Protein AF-F0LKA9-F1 (afdb_monomer)

pLDDT: mean 91.5, std 8.1, range [64.06, 98.56]

InterPro domains:
  IPR002798 Stage II sporulation protein M-like [PF01944] (6-85)

Secondary structure (DSSP, 8-state):
-HHHHHHHHHHHHHHHHHHHHHHHHHHHHHHHHHHHHHHHHHHHHHHTTS-SSSS-HHHHHHHHHHHHHHHHHHHHHHHHIIIIIHHHHHHH-

Structure (mmCIF, N/CA/C/O backbone):
data_AF-F0LKA9-F1
#
_entry.id   AF-F0LKA9-F1
#
loop_
_atom_site.group_PDB
_atom_site.id
_atom_site.type_symbol
_atom_site.label_atom_id
_atom_site.label_alt_id
_atom_site.label_comp_id
_atom_site.label_asym_id
_atom_site.label_entity_id
_atom_site.label_seq_id
_atom_site.pdbx_PDB_ins_code
_atom_site.Cartn_x
_atom_site.Cartn_y
_atom_site.Cartn_z
_atom_site.occupancy
_atom_site.B_iso_or_equiv
_atom_site.auth_seq_id
_atom_site.auth_comp_id
_atom_site.auth_asym_id
_atom_site.auth_atom_id
_atom_site.pdbx_PDB_model_num
ATOM 1 N N . MET A 1 1 ? 25.033 -24.203 -16.724 1.00 64.06 1 MET A N 1
ATOM 2 C CA . MET A 1 1 ? 25.524 -22.831 -16.992 1.00 64.06 1 MET A CA 1
ATOM 3 C C . MET A 1 1 ? 24.548 -22.025 -17.845 1.00 64.06 1 MET A C 1
ATOM 5 O O . MET A 1 1 ? 24.066 -21.021 -17.349 1.00 64.06 1 MET A O 1
ATOM 9 N N . PHE A 1 2 ? 24.172 -22.475 -19.050 1.00 70.44 2 PHE A N 1
ATOM 10 C CA . PHE A 1 2 ? 23.225 -21.757 -19.927 1.00 70.44 2 PHE A CA 1
ATOM 11 C C . PHE A 1 2 ? 21.852 -21.464 -19.283 1.00 70.44 2 PHE A C 1
ATOM 13 O O . PHE A 1 2 ? 21.440 -20.312 -19.216 1.00 70.44 2 PHE A O 1
ATOM 20 N N . TYR A 1 3 ? 21.200 -22.471 -18.692 1.00 65.56 3 TYR A N 1
ATOM 21 C CA . TYR A 1 3 ? 19.925 -22.286 -17.979 1.00 65.56 3 TYR A CA 1
ATOM 22 C C . TYR A 1 3 ? 20.006 -21.300 -16.806 1.00 65.56 3 TYR A C 1
ATOM 24 O O . TYR A 1 3 ? 19.074 -20.538 -16.577 1.00 65.56 3 TYR A O 1
ATOM 32 N N . ALA A 1 4 ? 21.117 -21.279 -16.067 1.00 69.31 4 ALA A N 1
ATOM 33 C CA . ALA A 1 4 ? 21.295 -20.332 -14.967 1.00 69.31 4 ALA A CA 1
ATOM 34 C C . ALA A 1 4 ? 21.398 -18.886 -15.483 1.00 69.31 4 ALA A C 1
ATOM 36 O O . ALA A 1 4 ? 20.875 -17.976 -14.853 1.00 69.31 4 ALA A O 1
ATOM 37 N N . TYR A 1 5 ? 22.020 -18.680 -16.647 1.00 64.50 5 TYR A N 1
ATOM 38 C CA . TYR A 1 5 ? 22.122 -17.365 -17.277 1.00 64.50 5 TYR A CA 1
ATOM 39 C C . TYR A 1 5 ? 20.761 -16.845 -17.764 1.00 64.50 5 TYR A C 1
ATOM 41 O O . TYR A 1 5 ? 20.452 -15.679 -17.537 1.00 64.50 5 TYR A O 1
ATOM 49 N N . LEU A 1 6 ? 19.930 -17.714 -18.355 1.00 72.56 6 LEU A N 1
ATOM 50 C CA . LEU A 1 6 ? 18.554 -17.375 -18.746 1.00 72.56 6 LEU A CA 1
ATOM 51 C C . LEU A 1 6 ? 17.713 -16.945 -17.535 1.00 72.56 6 LEU A C 1
ATOM 53 O O . LEU A 1 6 ? 17.169 -15.846 -17.533 1.00 72.56 6 LEU A O 1
ATOM 57 N N . ASN A 1 7 ? 17.722 -17.739 -16.459 1.00 78.88 7 ASN A N 1
ATOM 58 C CA . ASN A 1 7 ? 17.009 -17.402 -15.220 1.00 78.88 7 ASN A CA 1
ATOM 59 C C . ASN A 1 7 ? 17.500 -16.084 -14.593 1.00 78.88 7 ASN A C 1
ATOM 61 O O . ASN A 1 7 ? 16.708 -15.295 -14.087 1.00 78.88 7 ASN A O 1
ATOM 65 N N . LEU A 1 8 ? 18.811 -15.821 -14.625 1.00 78.44 8 LEU A N 1
ATOM 66 C CA . LEU A 1 8 ? 19.370 -14.558 -14.134 1.00 78.44 8 LEU A CA 1
ATOM 67 C C . LEU A 1 8 ? 18.950 -13.362 -14.996 1.00 78.44 8 LEU A C 1
ATOM 6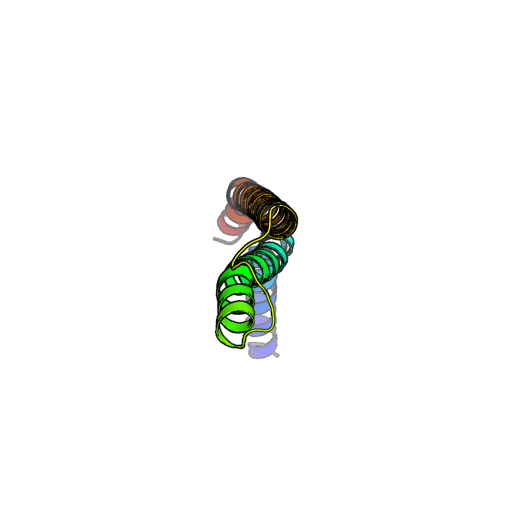9 O O . LEU A 1 8 ? 18.756 -12.276 -14.454 1.00 78.44 8 LEU A O 1
ATOM 73 N N . GLY A 1 9 ? 18.825 -13.540 -16.313 1.00 84.44 9 GLY A N 1
ATOM 74 C CA . GLY A 1 9 ? 18.290 -12.523 -17.219 1.00 84.44 9 GLY A CA 1
ATOM 75 C C . GLY A 1 9 ? 16.831 -12.199 -16.902 1.00 84.44 9 GLY A C 1
ATOM 76 O O . GLY A 1 9 ? 16.493 -11.035 -16.708 1.00 84.44 9 GLY A O 1
ATOM 77 N N . GLU A 1 10 ? 15.998 -13.227 -16.745 1.00 87.56 10 GLU A N 1
ATOM 78 C CA . GLU A 1 10 ? 14.575 -13.089 -16.407 1.00 87.56 10 GLU A CA 1
ATOM 79 C C . GLU A 1 10 ? 14.362 -12.414 -15.045 1.00 87.56 10 GLU A C 1
ATOM 81 O O . GLU A 1 10 ? 13.576 -11.473 -14.935 1.00 87.56 10 GLU A O 1
ATOM 86 N N . LEU A 1 11 ? 15.120 -12.821 -14.020 1.00 90.62 11 LEU A N 1
ATOM 87 C CA . LEU A 1 11 ? 15.065 -12.200 -12.694 1.00 90.62 11 LEU A CA 1
ATOM 88 C C . LEU A 1 11 ? 15.487 -10.729 -12.730 1.00 90.62 11 LEU A C 1
ATOM 90 O O . LEU A 1 11 ? 14.852 -9.890 -12.095 1.00 90.62 11 LEU A O 1
ATOM 94 N N . LYS A 1 12 ? 16.544 -10.390 -13.476 1.00 91.06 12 LYS A N 1
ATOM 95 C CA . LYS A 1 12 ? 16.975 -8.993 -13.625 1.00 91.06 12 LYS A CA 1
ATOM 96 C C . LYS A 1 12 ? 15.893 -8.143 -14.277 1.00 91.06 12 LYS A C 1
ATOM 98 O O . LYS A 1 12 ? 15.603 -7.066 -13.765 1.00 91.06 12 LYS A O 1
ATOM 103 N N . THR A 1 13 ? 15.285 -8.631 -15.356 1.00 92.12 13 THR A N 1
ATOM 104 C CA . THR A 1 13 ? 14.183 -7.942 -16.039 1.00 92.12 13 THR A CA 1
ATOM 105 C C . THR A 1 13 ? 12.989 -7.750 -15.110 1.00 92.12 13 THR A C 1
ATOM 107 O O . THR A 1 13 ? 12.478 -6.640 -15.000 1.00 92.12 13 THR A O 1
ATOM 110 N N . PHE A 1 14 ? 12.599 -8.788 -14.367 1.00 91.75 14 PHE A N 1
ATOM 111 C CA . PHE A 1 14 ? 11.526 -8.709 -13.376 1.00 91.75 14 PHE A CA 1
ATOM 112 C C . PHE A 1 14 ? 11.769 -7.590 -12.353 1.00 91.75 14 PHE A C 1
ATOM 114 O O . PHE A 1 14 ? 10.922 -6.718 -12.159 1.00 91.75 14 PHE A O 1
ATOM 121 N N . PHE A 1 15 ? 12.952 -7.571 -11.732 1.00 94.06 15 PHE A N 1
ATOM 122 C CA . PHE A 1 15 ? 13.283 -6.560 -10.731 1.00 94.06 15 PHE A CA 1
ATOM 123 C C . PHE A 1 15 ? 13.412 -5.158 -11.329 1.00 94.06 15 PHE A C 1
ATOM 125 O O . PHE A 1 15 ? 12.971 -4.206 -10.696 1.00 94.06 15 PHE A O 1
ATOM 132 N N . LEU A 1 16 ? 13.965 -5.011 -12.536 1.00 93.88 16 LEU A N 1
ATOM 133 C CA . LEU A 1 16 ? 14.065 -3.717 -13.219 1.00 93.88 16 LEU A CA 1
ATOM 134 C C . LEU A 1 16 ? 12.700 -3.112 -13.539 1.00 93.88 16 LEU A C 1
ATOM 136 O O . LEU A 1 16 ? 12.551 -1.894 -13.464 1.00 93.88 16 LEU A O 1
ATOM 140 N N . LEU A 1 17 ? 11.724 -3.949 -13.885 1.00 94.12 17 LEU A N 1
ATOM 141 C CA . LEU A 1 17 ? 10.382 -3.484 -14.195 1.00 94.12 17 LEU A CA 1
ATOM 142 C C . LEU A 1 17 ? 9.580 -3.176 -12.930 1.00 94.12 17 LEU A C 1
ATOM 144 O O . LEU A 1 17 ? 8.831 -2.214 -12.938 1.00 94.12 17 LEU A O 1
ATOM 148 N N . ILE A 1 18 ? 9.764 -3.913 -11.831 1.00 95.25 18 ILE A N 1
ATOM 149 C CA . ILE A 1 18 ? 8.930 -3.752 -10.625 1.00 95.25 18 ILE A CA 1
ATOM 150 C C . ILE A 1 18 ? 9.526 -2.790 -9.597 1.00 95.25 18 ILE A C 1
ATOM 152 O O . ILE A 1 18 ? 8.793 -1.985 -9.031 1.00 95.25 18 ILE A O 1
ATOM 156 N N . LEU A 1 19 ? 10.835 -2.842 -9.320 1.00 95.94 19 LEU A N 1
ATOM 157 C CA . LEU A 1 19 ? 11.440 -2.039 -8.243 1.00 95.94 19 LEU A CA 1
ATOM 158 C C . LEU A 1 19 ? 11.145 -0.536 -8.335 1.00 95.94 19 LEU A C 1
ATOM 160 O O . LEU A 1 19 ? 10.865 0.040 -7.284 1.00 95.94 19 LEU A O 1
ATOM 164 N N . PRO A 1 20 ? 11.195 0.121 -9.513 1.00 96.12 20 PRO A N 1
ATOM 165 C CA . PRO A 1 20 ? 11.035 1.570 -9.582 1.00 96.12 20 PRO A CA 1
ATOM 166 C C . PRO A 1 20 ? 9.710 2.069 -8.988 1.00 96.12 20 PRO A C 1
ATOM 168 O O . PRO A 1 20 ? 9.720 3.006 -8.192 1.00 96.12 20 PRO A O 1
ATOM 171 N N . HIS A 1 21 ? 8.582 1.445 -9.341 1.00 97.19 21 HIS A N 1
ATOM 172 C CA . HIS A 1 21 ? 7.253 1.845 -8.862 1.00 97.19 21 HIS A CA 1
ATOM 173 C C . HIS A 1 21 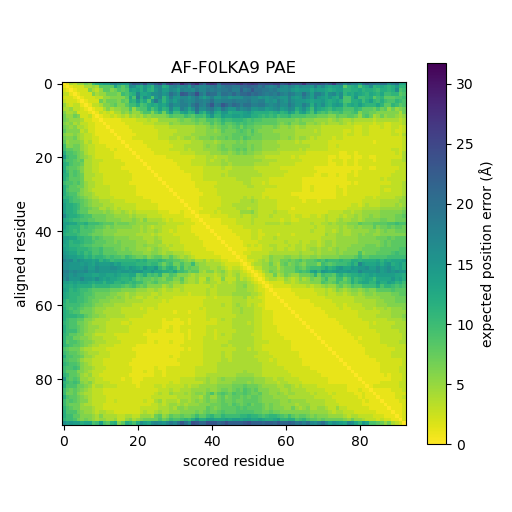? 6.783 1.009 -7.657 1.00 97.19 21 HIS A C 1
ATOM 175 O O . HIS A 1 21 ? 6.136 1.532 -6.747 1.00 97.19 21 HIS A O 1
ATOM 181 N N . GLY A 1 22 ? 7.179 -0.265 -7.586 1.00 97.06 22 GLY A N 1
ATOM 182 C CA . GLY A 1 22 ? 6.762 -1.220 -6.559 1.00 97.06 22 GLY A CA 1
ATOM 183 C C . GLY A 1 22 ? 7.165 -0.835 -5.133 1.00 97.06 22 GLY A C 1
ATOM 184 O O . GLY A 1 22 ? 6.451 -1.169 -4.188 1.00 97.06 22 GLY A O 1
ATOM 185 N N . ILE A 1 23 ? 8.251 -0.069 -4.951 1.00 97.69 23 ILE A N 1
ATOM 186 C CA . ILE A 1 23 ? 8.630 0.472 -3.630 1.00 97.69 23 ILE A CA 1
ATOM 187 C C . ILE A 1 23 ? 7.590 1.445 -3.053 1.00 97.69 23 ILE A C 1
ATOM 189 O O . ILE A 1 23 ? 7.547 1.621 -1.838 1.00 97.69 23 ILE A O 1
ATOM 193 N N . PHE A 1 24 ? 6.756 2.062 -3.895 1.00 98.38 24 PHE A N 1
ATOM 194 C CA . PHE A 1 24 ? 5.663 2.941 -3.475 1.00 98.38 24 PHE A CA 1
ATOM 195 C C . PHE A 1 24 ? 4.335 2.191 -3.429 1.00 98.38 24 PHE A C 1
ATOM 197 O O . PHE A 1 24 ? 3.569 2.358 -2.479 1.00 98.38 24 PHE A O 1
ATOM 204 N N . GLU A 1 25 ? 4.089 1.330 -4.416 1.00 98.12 25 GLU A N 1
ATOM 205 C CA . GLU A 1 25 ? 2.848 0.570 -4.538 1.00 98.12 25 GLU A CA 1
ATOM 206 C C . GLU A 1 25 ? 2.635 -0.408 -3.374 1.00 98.12 25 GLU A C 1
ATOM 208 O O . GLU A 1 25 ? 1.559 -0.426 -2.775 1.00 98.12 25 GLU A O 1
ATOM 213 N N . ILE A 1 26 ? 3.665 -1.172 -2.986 1.00 97.69 26 ILE A N 1
ATOM 214 C CA . ILE A 1 26 ? 3.545 -2.176 -1.918 1.00 97.69 26 ILE A CA 1
ATOM 215 C C . ILE A 1 26 ? 3.151 -1.519 -0.578 1.00 97.69 26 ILE A C 1
ATOM 217 O O . ILE A 1 26 ? 2.153 -1.943 0.016 1.00 97.69 26 ILE A O 1
ATOM 221 N N . PRO A 1 27 ? 3.844 -0.468 -0.086 1.00 98.00 27 PRO A N 1
ATOM 222 C CA . PRO A 1 27 ? 3.397 0.254 1.104 1.00 98.00 27 PRO A CA 1
ATOM 223 C C . PRO A 1 27 ? 2.004 0.869 0.951 1.00 98.00 27 PRO A C 1
ATOM 225 O O . PRO A 1 27 ? 1.217 0.810 1.894 1.00 98.00 27 PRO A O 1
ATOM 228 N N . ALA A 1 28 ? 1.675 1.430 -0.219 1.00 98.31 28 ALA A N 1
ATOM 229 C CA . ALA A 1 28 ? 0.351 1.990 -0.480 1.00 98.31 28 ALA A CA 1
ATOM 230 C C . ALA A 1 28 ? -0.762 0.959 -0.270 1.00 98.31 28 ALA A C 1
ATOM 232 O O . ALA A 1 28 ? -1.721 1.247 0.441 1.00 98.31 28 ALA A O 1
ATOM 233 N N . ILE A 1 29 ? -0.625 -0.235 -0.853 1.00 97.81 29 ILE A N 1
ATOM 234 C CA . ILE A 1 29 ? -1.621 -1.308 -0.750 1.00 97.81 29 ILE A CA 1
ATOM 235 C C . ILE A 1 29 ? -1.772 -1.768 0.703 1.00 97.81 29 ILE A C 1
ATOM 237 O O . ILE A 1 29 ? -2.895 -1.950 1.173 1.00 97.81 29 ILE A O 1
ATOM 241 N N . ILE A 1 30 ? -0.668 -1.905 1.444 1.00 98.06 30 ILE A N 1
ATOM 242 C CA . ILE A 1 30 ? -0.704 -2.282 2.865 1.00 98.06 30 ILE A CA 1
ATOM 243 C C . ILE A 1 30 ? -1.452 -1.223 3.689 1.00 98.06 30 ILE A C 1
ATOM 245 O O . ILE A 1 30 ? -2.329 -1.564 4.484 1.00 98.06 30 ILE A O 1
ATOM 249 N N . ILE A 1 31 ? -1.138 0.060 3.486 1.00 97.75 31 ILE A N 1
ATOM 250 C CA . ILE A 1 31 ? -1.779 1.176 4.198 1.00 97.75 31 ILE A CA 1
ATOM 251 C C . ILE A 1 31 ? -3.262 1.279 3.825 1.00 97.75 31 ILE A C 1
ATOM 253 O O . ILE A 1 31 ? -4.103 1.432 4.710 1.00 97.75 31 ILE A O 1
ATOM 257 N N . ALA A 1 32 ? -3.597 1.163 2.538 1.00 97.06 32 ALA A N 1
ATOM 258 C CA . ALA A 1 32 ? -4.974 1.180 2.054 1.00 97.06 32 ALA A CA 1
ATOM 259 C C . ALA A 1 32 ? -5.781 0.008 2.628 1.00 97.06 32 ALA A C 1
ATOM 261 O O . ALA A 1 32 ? -6.913 0.200 3.070 1.00 97.06 32 ALA A O 1
ATOM 262 N N . GLY A 1 33 ? -5.183 -1.185 2.692 1.00 96.19 33 GLY A N 1
ATOM 263 C CA . GLY A 1 33 ? -5.769 -2.350 3.347 1.00 96.19 33 GLY A CA 1
ATOM 264 C C . GLY A 1 33 ? -6.045 -2.083 4.826 1.00 96.19 33 GLY A C 1
ATOM 265 O O 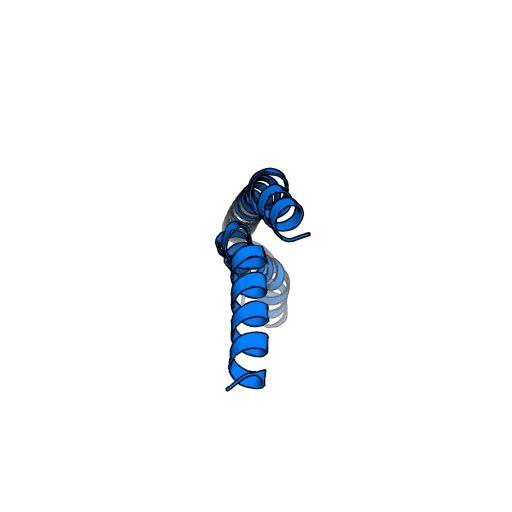. GLY A 1 33 ? -7.172 -2.267 5.281 1.00 96.19 33 GLY A O 1
ATOM 266 N N . ALA A 1 34 ? -5.056 -1.574 5.566 1.00 94.81 34 ALA A N 1
ATOM 267 C CA . ALA A 1 34 ? -5.216 -1.224 6.978 1.00 94.81 34 ALA A CA 1
ATOM 268 C C . ALA A 1 34 ? -6.325 -0.178 7.202 1.00 94.81 34 ALA A C 1
ATOM 270 O O . ALA A 1 34 ? -7.160 -0.346 8.091 1.00 94.81 34 ALA A O 1
ATOM 271 N N . ALA A 1 35 ? -6.383 0.862 6.363 1.00 94.81 35 ALA A N 1
ATOM 272 C CA . ALA A 1 35 ? -7.450 1.857 6.397 1.00 94.81 35 ALA A CA 1
ATOM 273 C C . ALA A 1 35 ? -8.822 1.220 6.112 1.00 94.81 35 ALA A C 1
ATOM 275 O O . ALA A 1 35 ? -9.771 1.433 6.864 1.00 94.81 35 ALA A O 1
ATOM 276 N N . GLY A 1 36 ? -8.924 0.383 5.076 1.00 92.44 36 GLY A N 1
ATOM 277 C CA . GLY A 1 36 ? -10.160 -0.308 4.700 1.00 92.44 36 GLY A CA 1
ATOM 278 C C . GLY A 1 36 ? -10.693 -1.245 5.788 1.00 92.44 36 GLY A C 1
ATOM 279 O O . GLY A 1 36 ? -11.903 -1.320 5.992 1.00 92.44 36 GLY A O 1
ATOM 280 N N . PHE A 1 37 ? -9.809 -1.905 6.542 1.00 93.31 37 PHE A N 1
ATOM 281 C CA . PHE A 1 37 ? -10.197 -2.764 7.666 1.00 93.31 37 PHE A CA 1
ATOM 282 C C . PHE A 1 37 ? -10.612 -1.998 8.926 1.00 93.31 37 PHE A C 1
ATOM 284 O O . PHE A 1 37 ? -11.259 -2.585 9.799 1.00 93.31 37 PHE A O 1
ATOM 291 N N . LYS A 1 38 ? -10.309 -0.698 9.028 1.00 89.38 38 LYS A N 1
ATOM 292 C CA . LYS A 1 38 ? -10.634 0.098 10.216 1.00 89.38 38 LYS A CA 1
ATOM 293 C C . LYS A 1 38 ? -12.145 0.199 10.455 1.00 89.38 38 LYS A C 1
ATOM 295 O O . LYS A 1 38 ? -12.593 0.033 11.585 1.00 89.38 38 LYS A O 1
ATOM 300 N N . ILE A 1 39 ? -12.940 0.387 9.398 1.00 87.50 39 ILE A N 1
ATOM 301 C CA . ILE A 1 39 ? -14.405 0.506 9.509 1.00 87.50 39 ILE A CA 1
ATOM 302 C C . ILE A 1 39 ? -15.052 -0.813 9.986 1.00 87.50 39 ILE A C 1
ATOM 304 O O . ILE A 1 39 ? -15.769 -0.781 10.988 1.00 87.50 39 ILE A O 1
ATOM 308 N N . PRO A 1 40 ? -14.796 -1.983 9.358 1.00 90.50 40 PRO A N 1
ATOM 309 C CA . PRO A 1 40 ? -15.293 -3.265 9.863 1.00 90.50 40 PRO A CA 1
ATOM 310 C C . PRO A 1 40 ? -14.857 -3.574 11.299 1.00 90.50 40 PRO A C 1
ATOM 312 O O . PRO A 1 40 ? -15.640 -4.117 12.077 1.00 90.50 40 PRO A O 1
ATOM 315 N N . TYR A 1 41 ? -13.618 -3.227 11.660 1.00 90.75 41 TYR A N 1
ATOM 316 C CA . TYR A 1 41 ? -13.094 -3.444 13.005 1.00 90.75 41 TYR A CA 1
ATOM 317 C C . TYR A 1 41 ? -13.855 -2.628 14.059 1.00 90.75 41 TYR A C 1
ATOM 319 O O . TYR A 1 41 ? -14.281 -3.178 15.077 1.00 90.75 41 TYR A O 1
ATOM 327 N N . GLU A 1 42 ? -14.086 -1.339 13.808 1.00 90.25 42 GLU A N 1
ATOM 328 C CA . GLU A 1 42 ? -14.844 -0.486 14.728 1.00 90.25 42 GLU A CA 1
ATOM 329 C C . GLU A 1 42 ? -16.333 -0.873 14.788 1.00 90.25 42 GLU A C 1
ATOM 331 O O . GLU A 1 42 ? -16.911 -0.922 15.876 1.00 90.25 42 GLU A O 1
ATOM 336 N N . LEU A 1 43 ? -16.929 -1.295 13.665 1.00 90.81 43 LEU A N 1
ATOM 337 C CA . LEU A 1 43 ? -18.284 -1.859 13.643 1.00 90.81 43 LEU A CA 1
ATOM 338 C C . LEU A 1 43 ? -18.404 -3.105 14.533 1.00 90.81 43 LEU A C 1
ATOM 340 O O . LEU A 1 43 ? -19.372 -3.239 15.284 1.00 90.81 43 LEU A O 1
ATOM 344 N N . LEU A 1 44 ? -17.413 -4.002 14.496 1.00 92.81 44 LEU A N 1
ATOM 345 C CA . LEU A 1 44 ? -17.379 -5.180 15.362 1.00 92.81 44 LEU A CA 1
ATOM 346 C C . LEU A 1 44 ? -17.270 -4.789 16.842 1.00 92.81 44 LEU A C 1
ATOM 348 O O . LEU A 1 44 ? -17.938 -5.380 17.689 1.00 92.81 44 LEU A O 1
ATOM 352 N N . ARG A 1 45 ? -16.455 -3.782 17.178 1.00 91.69 45 ARG A N 1
ATOM 353 C CA . ARG A 1 45 ? -16.330 -3.285 18.559 1.00 91.69 45 ARG A CA 1
ATOM 354 C C . ARG A 1 45 ? -17.639 -2.700 19.079 1.00 91.69 45 ARG A C 1
ATOM 356 O O . ARG A 1 45 ? -17.996 -2.987 20.221 1.00 91.69 45 ARG A O 1
ATOM 363 N N . PHE A 1 46 ? -18.345 -1.935 18.250 1.00 91.94 46 PHE A N 1
ATOM 364 C CA . PHE A 1 46 ? -19.673 -1.419 18.572 1.00 91.94 46 PHE 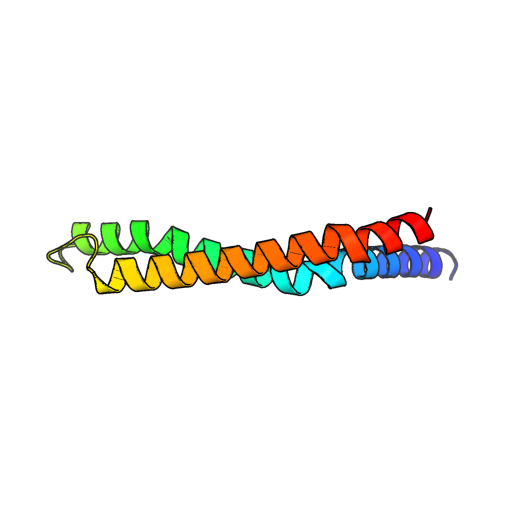A CA 1
ATOM 365 C C . PHE A 1 46 ? -20.682 -2.557 18.781 1.00 91.94 46 PHE A C 1
ATOM 367 O O . PHE A 1 46 ? -21.340 -2.612 19.816 1.00 91.94 46 PHE A O 1
ATOM 374 N N . ALA A 1 47 ? -20.739 -3.531 17.864 1.00 92.00 47 ALA A N 1
ATOM 375 C CA . ALA A 1 47 ? -21.636 -4.686 17.974 1.00 92.00 47 ALA A CA 1
ATOM 376 C C . ALA A 1 47 ? -21.379 -5.543 19.231 1.00 92.00 47 ALA A C 1
ATOM 378 O O . ALA A 1 47 ? -22.302 -6.140 19.778 1.00 92.00 47 ALA A O 1
ATOM 379 N N . LEU A 1 48 ? -20.133 -5.584 19.714 1.00 94.75 48 LEU A N 1
ATOM 380 C CA . LEU A 1 48 ? -19.743 -6.257 20.958 1.00 94.75 48 LEU A CA 1
ATOM 381 C C . LEU A 1 48 ? -19.981 -5.409 22.223 1.00 94.75 48 LEU A C 1
ATOM 383 O O . LEU A 1 48 ? -19.555 -5.813 23.304 1.00 94.75 48 LEU A O 1
ATOM 387 N N . GLY A 1 49 ? -20.594 -4.227 22.104 1.00 91.25 49 GLY A N 1
ATOM 388 C CA . GLY A 1 49 ? -20.850 -3.317 23.224 1.00 91.25 49 GLY A CA 1
ATOM 389 C C . GLY A 1 49 ? -19.589 -2.688 23.826 1.00 91.25 49 GLY A C 1
ATOM 390 O O . GLY A 1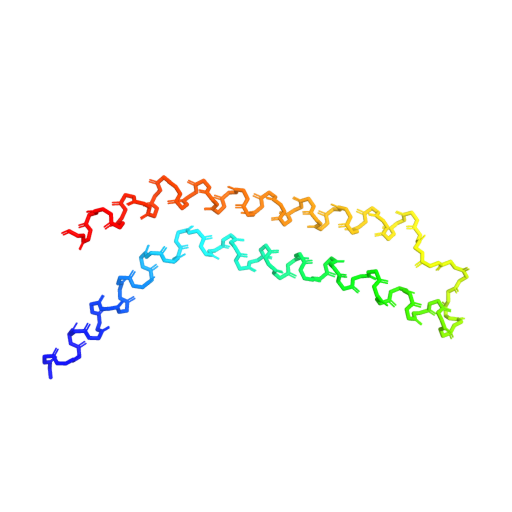 49 ? -19.633 -2.166 24.935 1.00 91.25 49 GLY A O 1
ATOM 391 N N . LYS A 1 50 ? -18.446 -2.738 23.125 1.00 89.00 50 LYS A N 1
ATOM 392 C CA . LYS A 1 50 ? -17.165 -2.165 23.588 1.00 89.00 50 LYS A CA 1
ATOM 393 C C . LYS A 1 50 ? -17.032 -0.670 23.283 1.00 89.00 50 LYS A C 1
ATOM 395 O O . LYS A 1 50 ? -15.994 -0.082 23.589 1.00 89.00 50 LYS A O 1
ATOM 400 N N . LYS A 1 51 ? -18.021 -0.090 22.605 1.00 84.56 51 LYS A N 1
ATOM 401 C CA . LYS A 1 51 ? -18.039 1.297 22.147 1.00 84.56 51 LYS A CA 1
ATOM 402 C C . LYS A 1 51 ? -19.482 1.782 22.046 1.00 84.56 51 LYS A C 1
ATOM 404 O O . LYS A 1 51 ? -20.346 1.007 21.646 1.00 84.56 51 LYS A O 1
ATOM 409 N N . GLU A 1 52 ? -19.719 3.044 22.392 1.00 83.44 52 GLU A N 1
ATOM 410 C CA . GLU A 1 52 ? -21.052 3.669 22.329 1.00 83.44 52 GLU A CA 1
ATOM 411 C C . GLU A 1 52 ? -21.391 4.211 20.934 1.00 83.44 52 GLU A C 1
ATOM 413 O O . GLU A 1 52 ? -22.559 4.381 20.598 1.00 83.44 52 GLU A O 1
ATOM 418 N N . GLU A 1 53 ? -20.375 4.432 20.099 1.00 86.69 53 GLU A N 1
ATOM 419 C CA . GLU A 1 53 ? -20.501 4.925 18.728 1.00 86.69 53 GLU A CA 1
ATOM 420 C C . GLU A 1 53 ? -19.699 4.057 17.751 1.00 86.69 53 GLU A C 1
ATOM 422 O O . GLU A 1 53 ? -18.680 3.463 18.114 1.00 86.69 53 GLU A O 1
ATOM 427 N N . ILE A 1 54 ? -20.162 3.981 16.500 1.00 84.19 54 ILE A N 1
ATOM 428 C CA . ILE A 1 54 ? -19.543 3.137 15.466 1.00 84.19 54 ILE A CA 1
ATOM 429 C C . ILE A 1 54 ? -18.226 3.754 14.978 1.00 84.19 54 ILE A C 1
ATOM 431 O O . ILE A 1 54 ? -17.224 3.055 14.893 1.00 84.19 54 ILE A O 1
ATOM 435 N N . ILE A 1 55 ? -18.205 5.052 14.666 1.00 87.69 55 ILE A N 1
ATOM 436 C CA . ILE A 1 55 ? -17.020 5.765 14.166 1.00 87.69 55 ILE A CA 1
ATOM 437 C C . ILE A 1 55 ? -16.938 7.104 14.891 1.00 87.69 55 ILE A C 1
ATOM 439 O O . ILE A 1 55 ? -17.870 7.898 14.782 1.00 87.69 55 ILE A O 1
ATOM 443 N N . SER A 1 56 ? -15.832 7.349 15.594 1.00 89.44 56 SER A N 1
ATOM 444 C CA . SER A 1 56 ? -15.561 8.652 16.203 1.00 89.44 56 SER A CA 1
ATOM 445 C C . SER A 1 56 ? -14.968 9.631 15.184 1.00 89.44 56 SER A C 1
ATOM 447 O O . SER A 1 56 ? -14.477 9.238 14.119 1.00 89.44 56 SER A O 1
ATOM 449 N N . GLU A 1 57 ? -14.955 10.922 15.517 1.00 89.94 57 GLU A N 1
ATOM 450 C CA . GLU A 1 57 ? -14.287 11.931 14.688 1.00 89.94 57 GLU A CA 1
ATOM 451 C C . GLU A 1 57 ? -12.783 11.627 14.530 1.00 89.94 57 GLU A C 1
ATOM 453 O O . GLU A 1 57 ? -12.235 11.734 13.429 1.00 89.94 57 GLU A O 1
ATOM 458 N N . GLU A 1 58 ? -12.115 11.180 15.599 1.00 89.19 58 GLU A N 1
ATOM 459 C CA . GLU A 1 58 ? -10.726 10.708 15.550 1.00 89.19 58 GLU A CA 1
ATOM 460 C C . GLU A 1 58 ? -10.538 9.515 14.603 1.00 89.19 58 GLU A C 1
ATOM 462 O O . GLU A 1 58 ? -9.577 9.496 13.826 1.00 89.19 58 GLU A O 1
ATOM 467 N N . ASP A 1 59 ? -11.451 8.539 14.611 1.00 89.81 59 ASP A N 1
ATOM 468 C CA . ASP A 1 59 ? -11.358 7.373 13.729 1.00 89.81 59 ASP A CA 1
ATOM 469 C C . ASP A 1 59 ? -11.482 7.759 12.261 1.00 89.81 59 ASP A C 1
ATOM 471 O O . ASP A 1 59 ? -10.705 7.275 11.431 1.00 89.81 59 ASP A O 1
ATOM 475 N N . ALA A 1 60 ? -12.418 8.659 11.954 1.00 90.88 60 ALA A N 1
ATOM 476 C CA . ALA A 1 60 ? -12.608 9.196 10.615 1.00 90.88 60 ALA A CA 1
ATOM 477 C C . ALA A 1 60 ? -11.374 9.980 10.144 1.00 90.88 60 ALA A C 1
ATOM 479 O O . ALA A 1 60 ? -10.917 9.787 9.015 1.00 90.88 60 ALA A O 1
ATOM 480 N N . LYS A 1 61 ? -10.786 10.819 11.011 1.00 93.56 61 LYS A N 1
ATOM 481 C CA . LYS A 1 61 ? -9.550 11.563 10.710 1.00 93.56 61 LYS A CA 1
ATOM 482 C C . LYS A 1 61 ? -8.382 10.629 10.418 1.00 93.56 61 LYS A C 1
ATOM 484 O O . LYS A 1 61 ? -7.643 10.851 9.460 1.00 93.56 61 LYS A O 1
ATOM 489 N N . GLU A 1 62 ? -8.198 9.587 11.221 1.00 92.56 62 GLU A N 1
ATOM 490 C CA . GLU A 1 62 ? -7.108 8.634 11.019 1.00 92.56 62 GLU A CA 1
ATOM 491 C C . GLU A 1 62 ? -7.321 7.789 9.757 1.00 92.56 62 GLU A C 1
ATOM 493 O O . GLU A 1 62 ? -6.389 7.644 8.967 1.00 92.56 62 GLU A O 1
ATOM 498 N N . PHE A 1 63 ? -8.546 7.307 9.511 1.00 94.44 63 PHE A N 1
ATOM 499 C CA . PHE A 1 63 ? -8.903 6.635 8.260 1.00 94.44 63 PHE A CA 1
ATOM 500 C C . PHE A 1 63 ? -8.571 7.517 7.053 1.00 94.44 63 PHE A C 1
ATOM 502 O O . PHE A 1 63 ? -7.864 7.085 6.144 1.00 94.44 63 PHE A O 1
ATOM 509 N N . PHE A 1 64 ? -9.025 8.773 7.071 1.00 95.19 64 PHE A N 1
ATOM 510 C CA . PHE A 1 64 ? -8.808 9.708 5.973 1.00 95.19 64 PHE A CA 1
ATOM 511 C C . PHE A 1 64 ? -7.324 10.030 5.777 1.00 95.19 64 PHE A C 1
ATOM 513 O O . PHE A 1 64 ? -6.853 10.136 4.646 1.00 95.19 64 PHE A O 1
ATOM 520 N N . LYS A 1 65 ? -6.554 10.124 6.867 1.00 96.50 65 LYS A N 1
ATOM 521 C CA . LYS A 1 65 ? -5.101 10.303 6.813 1.00 96.50 65 LYS A CA 1
ATOM 522 C C . LYS A 1 65 ? -4.411 9.121 6.130 1.00 96.50 65 LYS A C 1
ATOM 524 O O . LYS A 1 65 ? -3.600 9.339 5.234 1.00 96.50 65 LYS A O 1
ATOM 529 N N . LEU A 1 66 ? -4.724 7.887 6.531 1.00 96.69 66 LEU A N 1
ATOM 530 C CA . LEU A 1 66 ? -4.145 6.682 5.924 1.00 96.69 66 LEU A CA 1
ATOM 531 C C . LEU A 1 66 ? -4.553 6.552 4.452 1.00 96.69 66 LEU A C 1
ATOM 533 O O . LEU A 1 66 ? -3.708 6.292 3.598 1.00 96.69 66 LEU A O 1
ATOM 537 N N . PHE A 1 67 ? -5.824 6.817 4.151 1.00 96.62 67 PHE A N 1
ATOM 538 C CA . PHE A 1 67 ? -6.345 6.860 2.790 1.00 96.62 67 PHE A CA 1
ATOM 539 C C . PHE A 1 67 ? -5.567 7.856 1.922 1.00 96.62 67 PHE A C 1
ATOM 541 O O . PHE A 1 67 ? -5.046 7.475 0.874 1.00 96.62 67 PHE A O 1
ATOM 548 N N . LEU A 1 68 ? -5.398 9.098 2.383 1.00 98.12 68 LEU A N 1
ATOM 549 C CA . LEU A 1 68 ? -4.686 10.130 1.631 1.00 98.12 68 LEU A CA 1
ATOM 550 C C . LEU A 1 68 ? -3.206 9.778 1.424 1.00 98.12 68 LEU A C 1
ATOM 552 O O . LEU A 1 68 ? -2.685 9.959 0.326 1.00 98.12 68 LEU A O 1
ATOM 556 N N . ILE A 1 69 ? -2.541 9.220 2.441 1.00 98.12 69 ILE A N 1
ATOM 557 C CA . ILE A 1 69 ? -1.157 8.736 2.318 1.00 98.12 69 ILE A CA 1
ATOM 558 C C . ILE A 1 69 ? -1.065 7.641 1.249 1.00 98.12 69 ILE A C 1
ATOM 560 O O . ILE A 1 69 ? -0.209 7.722 0.369 1.00 98.12 69 ILE A O 1
ATOM 564 N N . SER A 1 70 ? -1.954 6.643 1.288 1.00 98.19 70 SER A N 1
ATOM 565 C CA . SER A 1 70 ? -1.959 5.561 0.297 1.00 98.19 70 SER A CA 1
ATOM 566 C C . SER A 1 70 ? -2.218 6.075 -1.122 1.00 98.19 70 SER A C 1
ATOM 568 O O . SER A 1 70 ? -1.546 5.656 -2.060 1.00 98.19 70 SER A O 1
ATOM 570 N N . MET A 1 71 ? -3.115 7.052 -1.276 1.00 98.31 71 MET A N 1
ATOM 571 C CA . MET A 1 71 ? -3.422 7.669 -2.564 1.00 98.31 71 MET A CA 1
ATOM 572 C C . MET A 1 71 ? -2.216 8.412 -3.144 1.00 98.31 71 MET A C 1
ATOM 574 O O . MET A 1 71 ? -1.915 8.259 -4.325 1.00 98.31 71 MET A O 1
ATOM 578 N N . ILE A 1 72 ? -1.498 9.181 -2.318 1.00 98.56 72 ILE A N 1
ATOM 579 C CA . ILE A 1 72 ? -0.281 9.886 -2.740 1.00 98.56 72 ILE A CA 1
ATOM 580 C C . ILE A 1 72 ? 0.797 8.885 -3.173 1.00 98.56 72 ILE A C 1
ATOM 582 O O . ILE A 1 72 ? 1.444 9.088 -4.197 1.00 98.56 72 ILE A O 1
ATOM 586 N N . LEU A 1 73 ? 0.977 7.792 -2.427 1.00 98.44 73 LEU A N 1
ATOM 587 C CA . LEU A 1 73 ? 1.949 6.751 -2.762 1.00 98.44 73 LEU A CA 1
ATOM 588 C C . LEU A 1 73 ? 1.621 6.056 -4.092 1.00 98.44 73 LEU A C 1
ATOM 590 O O . LEU A 1 73 ? 2.512 5.932 -4.928 1.00 98.44 73 LEU A O 1
ATOM 594 N N . ILE A 1 74 ? 0.359 5.675 -4.330 1.00 98.19 74 ILE A N 1
ATOM 595 C CA . ILE A 1 74 ? -0.071 5.114 -5.625 1.00 98.19 74 ILE A CA 1
ATOM 596 C C . ILE A 1 74 ? 0.130 6.121 -6.755 1.00 98.19 74 ILE A C 1
ATOM 598 O O . ILE A 1 74 ? 0.593 5.756 -7.831 1.00 98.19 74 ILE A O 1
ATOM 602 N N . PHE A 1 75 ? -0.177 7.396 -6.523 1.00 98.50 75 PHE A N 1
ATOM 603 C CA . PHE A 1 75 ? 0.030 8.426 -7.533 1.00 98.50 75 PHE A CA 1
ATOM 604 C C . PHE A 1 75 ? 1.512 8.558 -7.914 1.00 98.50 75 PHE A C 1
ATOM 606 O O . PHE A 1 75 ? 1.843 8.592 -9.097 1.00 98.50 75 PHE A O 1
ATOM 613 N N . ILE A 1 76 ? 2.416 8.560 -6.928 1.00 98.44 76 ILE A N 1
ATOM 614 C CA . ILE A 1 76 ? 3.865 8.549 -7.174 1.00 98.44 76 ILE A CA 1
ATOM 615 C C . ILE A 1 76 ? 4.280 7.276 -7.925 1.00 98.44 76 ILE A C 1
ATOM 617 O O . ILE A 1 76 ? 5.040 7.372 -8.889 1.00 98.44 76 ILE A O 1
ATOM 621 N N . ALA A 1 77 ? 3.758 6.107 -7.537 1.00 98.25 77 ALA A N 1
ATOM 622 C CA . ALA A 1 77 ? 4.023 4.841 -8.222 1.00 98.25 77 ALA A CA 1
ATOM 623 C C . ALA A 1 77 ? 3.641 4.917 -9.710 1.00 98.25 77 ALA A C 1
ATOM 625 O O . ALA A 1 77 ? 4.473 4.626 -10.565 1.00 98.25 77 ALA A O 1
ATOM 626 N N . ALA A 1 78 ? 2.443 5.418 -10.022 1.00 98.06 78 ALA A N 1
ATOM 627 C CA . ALA A 1 78 ? 1.946 5.567 -11.390 1.00 98.06 78 ALA A CA 1
ATOM 628 C C . ALA A 1 78 ? 2.768 6.573 -12.222 1.00 98.06 78 ALA A C 1
ATOM 630 O O . ALA A 1 78 ? 3.018 6.365 -13.414 1.00 98.06 78 ALA A O 1
ATOM 631 N N . LEU A 1 79 ? 3.241 7.665 -11.608 1.00 98.38 79 LEU A N 1
ATOM 632 C CA . LEU A 1 79 ? 4.158 8.595 -12.277 1.00 98.38 79 LEU A CA 1
ATOM 633 C C . LEU A 1 79 ? 5.493 7.921 -12.613 1.00 98.38 79 LEU A C 1
ATOM 635 O O . LEU A 1 79 ? 6.025 8.110 -13.706 1.00 98.38 79 LEU A O 1
ATOM 639 N N . ILE A 1 80 ? 6.037 7.116 -11.702 1.00 97.88 80 ILE A N 1
ATOM 640 C CA . ILE A 1 80 ? 7.286 6.382 -11.931 1.00 97.88 80 ILE A CA 1
ATOM 641 C C . ILE A 1 80 ? 7.098 5.273 -12.968 1.00 97.88 80 ILE A C 1
ATOM 643 O O . ILE A 1 80 ? 7.974 5.051 -13.805 1.00 97.88 80 ILE A O 1
ATOM 647 N N . GLU A 1 81 ? 5.959 4.593 -12.953 1.00 96.56 81 GLU A N 1
ATOM 648 C CA . GLU A 1 81 ? 5.619 3.573 -13.936 1.00 96.56 81 GLU A CA 1
ATOM 649 C C . GLU A 1 81 ? 5.564 4.173 -15.347 1.00 96.56 81 GLU A C 1
ATOM 651 O O . GLU A 1 81 ? 6.295 3.737 -16.238 1.00 96.56 81 GLU A O 1
ATOM 656 N N . SER A 1 82 ? 4.790 5.247 -15.519 1.00 96.88 82 SER A N 1
ATOM 657 C CA . SER A 1 82 ? 4.591 5.901 -16.818 1.00 96.88 82 SER A CA 1
ATOM 658 C C . SER A 1 82 ? 5.831 6.614 -17.365 1.00 96.88 82 SER A C 1
ATOM 660 O O . SER A 1 82 ? 5.930 6.821 -18.572 1.00 96.88 82 SER A O 1
ATOM 662 N N . THR A 1 83 ? 6.791 6.989 -16.512 1.00 96.50 83 THR A N 1
ATOM 663 C CA . THR A 1 83 ? 7.995 7.721 -16.946 1.00 96.50 83 THR A CA 1
ATOM 664 C C . THR A 1 83 ? 9.260 6.872 -16.968 1.00 96.50 83 THR A C 1
ATOM 666 O O . THR A 1 83 ? 10.010 6.943 -17.939 1.00 96.50 83 THR A O 1
ATOM 669 N N . ILE A 1 84 ? 9.533 6.097 -15.916 1.00 95.56 84 ILE A N 1
ATOM 670 C CA . ILE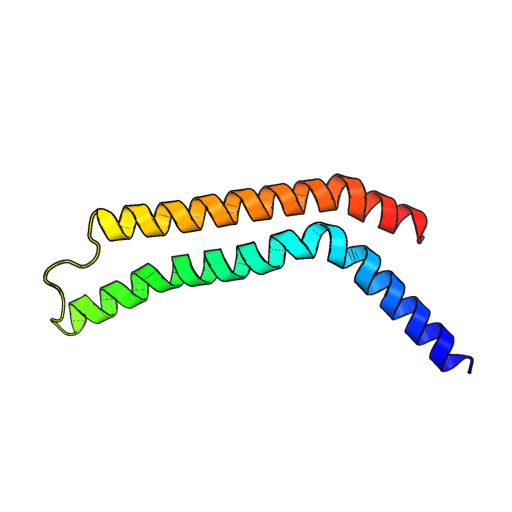 A 1 84 ? 10.776 5.332 -15.753 1.00 95.56 84 ILE A CA 1
ATOM 671 C C . ILE A 1 84 ? 10.570 3.896 -16.219 1.00 95.56 84 ILE A C 1
ATOM 673 O O . ILE A 1 84 ? 11.317 3.418 -17.069 1.00 95.56 84 ILE A O 1
ATOM 677 N N . THR A 1 85 ? 9.550 3.215 -15.690 1.00 94.75 85 THR A N 1
ATOM 678 C CA . THR A 1 85 ? 9.326 1.790 -15.988 1.00 94.75 85 THR A CA 1
ATOM 679 C C . THR A 1 85 ? 8.994 1.587 -17.465 1.00 94.75 85 THR A C 1
ATOM 681 O O . THR A 1 85 ? 9.580 0.711 -18.094 1.00 94.75 85 THR A O 1
ATOM 684 N N . ALA A 1 86 ? 8.154 2.449 -18.047 1.00 94.00 86 ALA A N 1
ATOM 685 C CA . ALA A 1 86 ? 7.845 2.433 -19.476 1.00 94.00 86 ALA A CA 1
ATOM 686 C C . ALA A 1 86 ? 9.108 2.553 -20.351 1.00 94.00 86 ALA A C 1
ATOM 688 O O . ALA A 1 86 ? 9.307 1.747 -21.254 1.00 94.00 86 ALA A O 1
ATOM 689 N N . LYS A 1 87 ? 10.023 3.480 -20.027 1.00 94.88 87 LYS A N 1
ATOM 690 C CA . LYS A 1 87 ? 11.298 3.639 -20.754 1.00 94.88 87 LYS A CA 1
ATOM 691 C C . LYS A 1 87 ? 12.221 2.431 -20.612 1.00 94.88 87 LYS A C 1
ATOM 693 O O . LYS A 1 87 ? 12.898 2.060 -21.565 1.00 94.88 87 LYS A O 1
ATOM 698 N N . ILE A 1 88 ? 12.272 1.828 -19.422 1.00 92.88 88 ILE A N 1
ATOM 699 C CA . ILE A 1 88 ? 13.041 0.598 -19.200 1.00 92.88 88 ILE A CA 1
ATOM 700 C C . 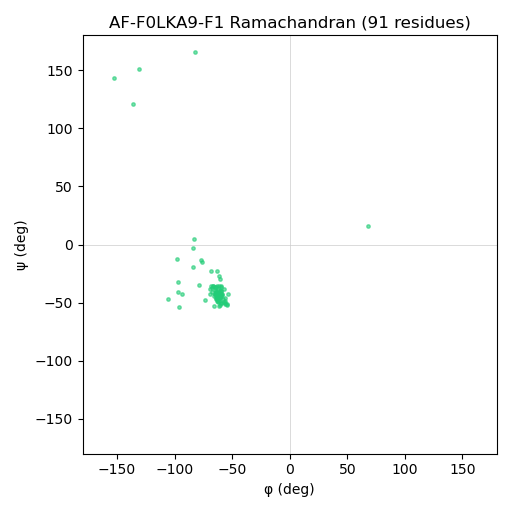ILE A 1 88 ? 12.455 -0.529 -20.055 1.00 92.88 88 ILE A C 1
ATOM 702 O O . ILE A 1 88 ? 13.210 -1.203 -20.748 1.00 92.88 88 ILE A O 1
ATOM 706 N N . ALA A 1 89 ? 11.132 -0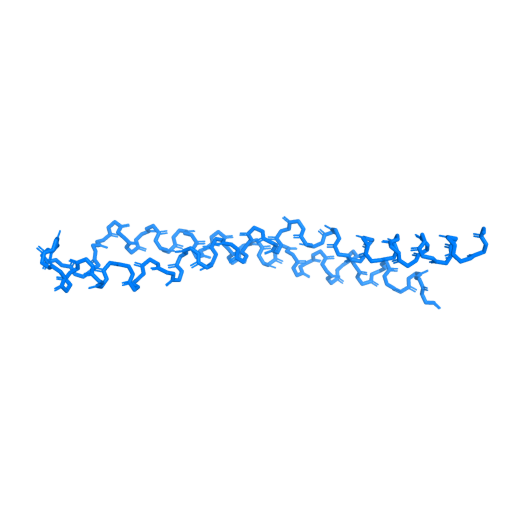.698 -20.059 1.00 92.25 89 ALA A N 1
ATOM 707 C CA . ALA A 1 89 ? 10.456 -1.716 -20.857 1.00 92.25 89 ALA A CA 1
ATOM 708 C C . ALA A 1 89 ? 10.720 -1.542 -22.361 1.00 92.25 89 ALA A C 1
ATOM 710 O O . ALA A 1 89 ? 11.072 -2.513 -23.024 1.00 92.25 89 ALA A O 1
ATOM 711 N N . GLU A 1 90 ? 10.640 -0.311 -22.876 1.00 93.31 90 GLU A N 1
ATOM 712 C CA . GLU A 1 90 ? 10.988 0.010 -24.268 1.00 93.31 90 GLU A CA 1
ATOM 713 C C . GLU A 1 90 ? 12.443 -0.337 -24.608 1.00 93.31 90 GLU A C 1
ATOM 715 O O . GLU A 1 90 ? 12.717 -0.781 -25.714 1.00 93.31 90 GLU A O 1
ATOM 720 N N . SER A 1 91 ? 13.381 -0.167 -23.669 1.00 90.94 91 SER A N 1
ATOM 721 C CA . SER A 1 91 ? 14.803 -0.476 -23.895 1.00 90.94 91 SER A CA 1
ATOM 722 C C . SER A 1 91 ? 15.155 -1.970 -23.850 1.00 90.94 91 SER A C 1
ATOM 724 O O . SER A 1 91 ? 16.273 -2.344 -24.206 1.00 90.94 91 SER A O 1
ATOM 726 N N . LEU A 1 92 ? 14.239 -2.809 -23.356 1.00 86.38 92 LEU A N 1
ATOM 727 C CA . LEU A 1 92 ? 14.416 -4.259 -23.221 1.00 86.38 92 LEU A CA 1
ATOM 728 C C . LEU A 1 92 ? 13.781 -5.054 -24.376 1.00 86.38 92 LEU A C 1
ATOM 730 O O . LEU A 1 92 ? 14.044 -6.255 -24.474 1.00 86.38 92 LEU A O 1
ATOM 734 N N . GLY A 1 93 ? 12.946 -4.410 -25.201 1.00 68.25 93 GLY A N 1
ATOM 735 C CA . GLY A 1 93 ? 12.365 -4.958 -26.436 1.00 68.25 93 GLY A CA 1
ATOM 736 C C . GLY A 1 93 ? 13.166 -4.580 -27.674 1.00 68.25 93 GLY A C 1
ATOM 737 O O . GLY A 1 93 ? 13.110 -5.369 -28.643 1.00 68.25 93 GLY A O 1
#

Mean predicted aligned error: 5.21 Å

Sequence (93 aa):
MFYAYLNLGELKTFFLLILPHGIFEIPAIIIAGAAGFKIPYELLRFALGKKEEIISEEDAKEFFKLFLISMILIFIAALIESTITAKIAESLG

Foldseek 3Di:
DVVVVVVVVVVVLVCQLQVQLVVLLVLLVVLLVVLVVLQVVLCVCVVVVVDPDSADPVNVVVSVVSNVSSVVSNVSSVVRNVPPSVVSVVVVD

Radius of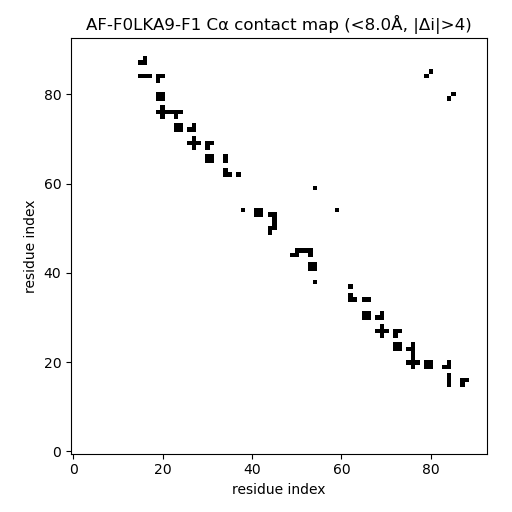 gyration: 20.27 Å; Cα contacts (8 Å, |Δi|>4): 62; chains: 1; bounding box: 47×35×50 Å

Solvent-accessible surface area (backbone atoms only — not comparable to full-atom values): 4871 Å² total; per-residue (Å²): 110,70,68,59,52,52,53,52,50,52,51,49,51,52,48,64,57,40,53,78,20,44,72,31,35,55,58,15,54,53,38,35,50,54,33,63,48,46,59,63,52,34,43,50,38,26,75,69,68,75,38,98,58,58,72,53,72,67,53,52,51,51,35,51,51,35,41,50,53,18,52,52,29,40,51,52,16,52,53,34,34,70,58,52,31,47,53,53,54,63,72,74,109

Nearest PDB structures (foldseek):
  2x3v-assembly2_C  TM=4.725E-01  e=9.990E+00  Mus musculus
  6grj-assembly1_F  TM=3.671E-01  e=6.293E+00  Aeromonas hydrophila
  6uuj-assembly2_E  TM=3.783E-01  e=9.430E+00  Mycobacterium tuberculosis H37Rv

Organism: Thermococcus barophilus (strain DSM 11836 / MP) (NCBI:txid391623)